Protein AF-A0A8J6B958-F1 (afdb_monomer)

Organism: Eleutherodactylus coqui (NCBI:txid57060)

Foldseek 3Di:
DPCVVPPDDPDDPPCVVVDDPVNVVVVVVVVVVVQVVCVVVQHKDADPPFWIWHKDWDWADPDPPDTDIDIDIDTGGDPVNCVVVVNDDDPPPPPDD

Radius of gyration: 18.39 Å; Cα contacts (8 Å, |Δi|>4): 83; chains: 1; bounding box: 44×27×51 Å

Sequence (97 aa):
MLDFLQDSGRSGFQTLPKLTEDDVCAIWTSVSEFIEQQMSLQKGVQIPGLGTFTLSRQKLDVGNNKFIILQRPVFLLSEKLAQVHGLKFNKVFTTGE

Mean predicted aligned error: 9.88 Å

pLDDT: mean 81.89, std 18.85, range [35.75, 98.25]

Solvent-accessible surface area (backbone atoms only — not comparable to full-atom values): 6295 Å² total; per-residue (Å²): 144,77,75,84,77,77,84,75,68,102,69,87,66,89,59,63,86,72,57,48,73,66,52,54,50,52,52,51,50,54,52,49,53,48,48,52,55,37,46,74,70,76,37,64,45,75,45,89,81,54,28,32,43,35,72,48,76,45,80,42,78,74,57,94,93,40,71,47,78,47,74,43,83,44,76,47,72,28,66,68,47,29,62,78,69,71,51,89,72,84,82,76,78,73,80,74,135

Secondary structure (DSSP, 8-state):
--GGGSSS-SSS-TTGGG--HHHHHHHHHHHHHHHHHHHHTT--EEETTTEEEEEEEEEEE-STT-EEEEEEEEEEE-HHHHHHTT-----------

Nearest PDB structures (foldseek):
  8snb-assembly1_1M  TM=7.137E-01  e=3.532E-07  Strongylocentrotus purpuratus
  4qju-assembly1_B  TM=7.100E-01  e=1.964E-03  Staphylococcus aureus subsp. aureus Mu50
  6n2l-assembly1_A-2  TM=7.500E-01  e=1.409E-02  Burkholderia ambifaria MC40-6
  5fbm-assembly1_B  TM=7.389E-01  e=1.803E-02  Streptococcus mutans UA159
  5j0n-assembly1_L  TM=6.666E-01  e=1.172E-02  Escherichia coli

InterPro domains:
  IPR010992 Integration host factor (IHF)-like DNA-binding domain superfamily [SSF47729] (16-65)
  IPR026295 Coiled-coil domain-containing protein 81 [PTHR14362] (1-97)
  IPR028034 CCDC81, HU domain 1 [PF14908] (5-88)

Structure (mmCIF, N/CA/C/O backbone):
data_AF-A0A8J6B958-F1
#
_entry.id   AF-A0A8J6B958-F1
#
loop_
_atom_site.group_PDB
_atom_site.id
_atom_site.type_symbol
_atom_site.label_atom_id
_atom_site.label_alt_id
_atom_site.label_comp_id
_atom_site.label_asym_id
_atom_site.label_entity_id
_atom_site.label_seq_id
_atom_site.pdbx_PDB_ins_code
_atom_site.Cartn_x
_atom_site.Cartn_y
_atom_site.Cartn_z
_atom_site.occupancy
_atom_site.B_iso_or_equiv
_atom_site.auth_seq_id
_atom_site.auth_comp_id
_atom_site.auth_asym_id
_atom_site.auth_atom_id
_atom_site.pdbx_PDB_model_num
ATOM 1 N N . MET A 1 1 ? 0.426 -8.933 -26.876 1.00 39.28 1 MET A N 1
ATOM 2 C CA . MET A 1 1 ? 0.285 -9.043 -25.398 1.00 39.28 1 MET A CA 1
ATOM 3 C C . MET A 1 1 ? 1.492 -8.404 -24.704 1.00 39.28 1 MET A C 1
ATOM 5 O O . MET A 1 1 ? 2.047 -8.979 -23.787 1.00 39.28 1 MET A O 1
ATOM 9 N N . LEU A 1 2 ? 1.895 -7.207 -25.142 1.00 36.97 2 LEU A N 1
ATOM 10 C CA . LEU A 1 2 ? 2.770 -6.265 -24.420 1.00 36.97 2 LEU A CA 1
ATOM 11 C C . LEU A 1 2 ? 2.451 -4.832 -24.907 1.00 36.97 2 LEU A C 1
ATOM 13 O O . LEU A 1 2 ? 3.315 -3.971 -24.993 1.00 36.97 2 LEU A O 1
ATOM 17 N N . ASP A 1 3 ? 1.187 -4.572 -25.251 1.00 38.00 3 ASP A N 1
ATOM 18 C CA . ASP A 1 3 ? 0.767 -3.331 -25.923 1.00 38.00 3 ASP A CA 1
ATOM 19 C C . ASP A 1 3 ? 0.321 -2.238 -24.929 1.00 38.00 3 ASP A C 1
ATOM 21 O O . ASP A 1 3 ? -0.060 -1.138 -25.318 1.00 38.00 3 ASP A O 1
ATOM 25 N N . PHE A 1 4 ? 0.398 -2.511 -23.620 1.00 44.81 4 PHE A N 1
ATOM 26 C CA . PHE A 1 4 ? -0.043 -1.593 -22.560 1.00 44.81 4 PHE A CA 1
ATOM 27 C C . PHE A 1 4 ? 0.950 -0.468 -22.237 1.00 44.81 4 PHE A C 1
ATOM 29 O O . PHE A 1 4 ? 0.593 0.470 -21.529 1.00 44.81 4 PHE A O 1
ATOM 36 N N . LEU A 1 5 ? 2.182 -0.530 -22.750 1.00 48.62 5 LEU A N 1
ATOM 37 C CA . LEU A 1 5 ? 3.211 0.481 -22.480 1.00 48.62 5 LEU A CA 1
ATOM 38 C C . LEU A 1 5 ? 3.253 1.611 -23.519 1.00 48.62 5 LEU A C 1
ATOM 40 O O . LEU A 1 5 ? 4.064 2.525 -23.386 1.00 48.62 5 LEU A O 1
ATOM 44 N N . GLN A 1 6 ? 2.418 1.565 -24.562 1.00 41.97 6 GLN A N 1
ATOM 45 C CA . GLN A 1 6 ? 2.657 2.391 -25.746 1.00 41.97 6 GLN A CA 1
ATOM 46 C C . GLN A 1 6 ? 2.028 3.794 -25.714 1.00 41.97 6 GLN A C 1
ATOM 48 O O . GLN A 1 6 ? 2.437 4.620 -26.527 1.00 41.97 6 GLN A O 1
ATOM 53 N N . ASP A 1 7 ? 1.120 4.122 -24.783 1.00 40.97 7 ASP A N 1
ATOM 54 C CA . ASP A 1 7 ? 0.357 5.381 -24.903 1.00 40.97 7 ASP A CA 1
ATOM 55 C C . ASP A 1 7 ? 0.252 6.248 -23.640 1.00 40.97 7 ASP A C 1
ATOM 57 O O . ASP A 1 7 ? -0.774 6.848 -23.331 1.00 40.97 7 ASP A O 1
ATOM 61 N N . SER A 1 8 ? 1.336 6.361 -22.874 1.00 46.94 8 SER A N 1
ATOM 62 C CA . SER A 1 8 ? 1.421 7.372 -21.811 1.00 46.94 8 SER A CA 1
ATOM 63 C C . SER A 1 8 ? 2.829 7.937 -21.688 1.00 46.94 8 SER A C 1
ATOM 65 O O . SER A 1 8 ? 3.602 7.551 -20.820 1.00 46.94 8 SER A O 1
ATOM 67 N N . GLY A 1 9 ? 3.136 8.895 -22.565 1.00 43.56 9 GLY A N 1
ATOM 68 C CA . GLY A 1 9 ? 4.287 9.783 -22.425 1.00 43.56 9 GLY A CA 1
ATOM 69 C C . GLY A 1 9 ? 5.598 9.182 -22.923 1.00 43.56 9 GLY A C 1
ATOM 70 O O . GLY A 1 9 ? 6.251 8.389 -22.253 1.00 43.56 9 GLY A O 1
ATOM 71 N N . ARG A 1 10 ? 6.050 9.645 -24.090 1.00 48.38 10 ARG A N 1
ATOM 72 C CA . ARG A 1 10 ? 7.436 9.500 -24.554 1.00 48.38 10 ARG A CA 1
ATOM 73 C C . ARG A 1 10 ? 8.394 10.328 -23.674 1.00 48.38 10 ARG A C 1
ATOM 75 O O . ARG A 1 10 ? 8.984 11.286 -24.152 1.00 48.38 10 ARG A O 1
ATOM 82 N N . SER A 1 11 ? 8.512 9.990 -22.393 1.00 56.91 11 SER A N 1
ATOM 83 C CA . SER A 1 11 ? 9.589 10.347 -21.456 1.00 56.91 11 SER A CA 1
ATOM 84 C C . SER A 1 11 ? 9.159 9.932 -20.045 1.00 56.91 11 SER A C 1
ATOM 86 O O . SER A 1 11 ? 8.100 10.331 -19.574 1.00 56.91 11 SER A O 1
ATOM 88 N N . GLY A 1 12 ? 9.966 9.151 -19.325 1.00 57.59 12 GLY A N 1
ATOM 89 C CA . GLY A 1 12 ? 9.702 8.990 -17.893 1.00 57.59 12 GLY A CA 1
ATOM 90 C C . GLY A 1 12 ? 10.630 8.044 -17.162 1.00 57.59 12 GLY A C 1
ATOM 91 O O . GLY A 1 12 ? 11.287 8.450 -16.211 1.00 57.59 12 GLY A O 1
ATOM 92 N N . PHE A 1 13 ? 10.732 6.795 -17.612 1.00 60.44 13 PHE A N 1
ATOM 93 C CA . PHE A 1 13 ? 11.371 5.766 -16.794 1.00 60.44 13 PHE A CA 1
ATOM 94 C C . PHE A 1 13 ? 12.400 4.971 -17.592 1.00 60.44 13 PHE A C 1
ATOM 96 O O . PHE A 1 13 ? 12.150 3.863 -18.055 1.00 60.44 13 PHE A O 1
ATOM 103 N N . GLN A 1 14 ? 13.592 5.553 -17.742 1.00 70.06 14 GLN A N 1
ATOM 104 C CA . GLN A 1 14 ? 14.731 4.927 -18.432 1.00 70.06 14 GLN A CA 1
ATOM 105 C C . GLN A 1 14 ? 15.226 3.638 -17.753 1.00 70.06 14 GLN A C 1
ATOM 107 O O . GLN A 1 14 ? 16.000 2.883 -18.341 1.00 70.06 14 GLN A O 1
ATOM 112 N N . THR A 1 15 ? 14.812 3.402 -16.508 1.00 73.44 15 THR A N 1
ATOM 113 C CA . THR A 1 15 ? 15.187 2.235 -15.709 1.00 73.44 15 THR A CA 1
ATOM 114 C C . THR A 1 15 ? 14.278 1.033 -15.949 1.00 73.44 15 THR A C 1
ATOM 116 O O . THR A 1 15 ? 14.772 -0.083 -15.859 1.00 73.44 15 THR A O 1
ATOM 119 N N . LEU A 1 16 ? 13.004 1.225 -16.326 1.00 73.25 16 LEU A N 1
ATOM 120 C CA . LEU A 1 16 ? 12.049 0.120 -16.517 1.00 73.25 16 LEU A CA 1
ATOM 121 C C . LEU A 1 16 ? 12.503 -0.930 -17.546 1.00 73.25 16 LEU A C 1
ATOM 123 O O . LEU A 1 16 ? 12.389 -2.112 -17.241 1.00 73.25 16 LEU A O 1
ATOM 127 N N . PRO A 1 17 ? 13.067 -0.565 -18.719 1.00 78.31 17 PRO A N 1
ATOM 128 C CA . PRO A 1 17 ? 13.509 -1.556 -19.703 1.00 78.31 17 PRO A CA 1
ATOM 129 C C 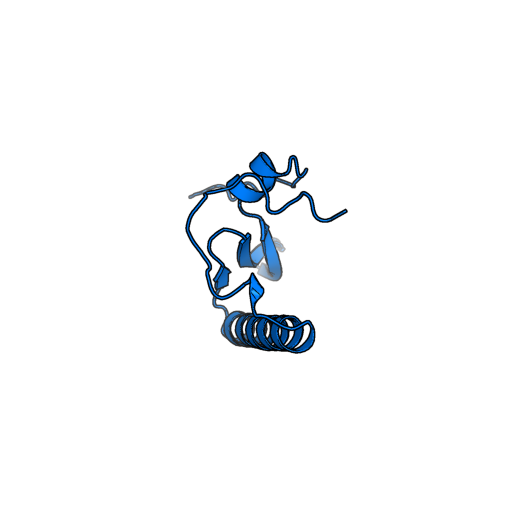. PRO A 1 17 ? 14.706 -2.400 -19.247 1.00 78.31 17 PRO A C 1
ATOM 131 O O . PRO A 1 17 ? 15.066 -3.353 -19.929 1.00 78.31 17 PRO A O 1
ATOM 134 N N . LYS A 1 18 ? 15.373 -2.011 -18.152 1.00 86.31 18 LYS A N 1
ATOM 135 C CA . LYS A 1 18 ? 16.567 -2.681 -17.622 1.00 86.31 18 LYS A CA 1
ATOM 136 C C . LYS A 1 18 ? 16.256 -3.610 -16.451 1.00 86.31 18 LYS A C 1
ATOM 138 O O . LYS A 1 18 ? 17.172 -4.272 -15.979 1.00 86.31 18 LYS A O 1
ATOM 143 N N . LEU A 1 19 ? 15.015 -3.617 -15.964 1.00 89.69 19 LEU A N 1
ATOM 144 C CA . LEU A 1 19 ? 14.622 -4.449 -14.835 1.00 89.69 19 LEU A CA 1
ATOM 145 C C . LEU A 1 19 ? 14.429 -5.890 -15.293 1.00 89.69 19 LEU A C 1
ATOM 147 O O . LEU A 1 19 ? 13.748 -6.159 -16.284 1.00 89.69 19 LEU A O 1
ATOM 151 N N . THR A 1 20 ? 15.022 -6.806 -14.543 1.00 92.44 20 THR A N 1
ATOM 152 C CA . THR A 1 20 ? 14.733 -8.234 -14.640 1.00 92.44 20 THR A CA 1
ATOM 153 C C . THR A 1 20 ? 13.433 -8.566 -13.903 1.00 92.44 20 THR A C 1
ATOM 155 O O . THR A 1 20 ? 12.895 -7.750 -13.151 1.00 92.44 20 THR A O 1
ATOM 158 N N . GLU A 1 21 ? 12.910 -9.774 -14.111 1.00 91.12 21 GLU A N 1
ATOM 159 C CA . GLU A 1 21 ? 11.746 -10.263 -13.361 1.00 91.12 21 GLU A CA 1
ATOM 160 C C . GLU A 1 21 ? 12.018 -10.307 -11.849 1.00 91.12 21 GLU A C 1
ATOM 162 O O . GLU A 1 21 ? 11.163 -9.900 -11.059 1.00 91.12 21 GLU A O 1
ATOM 167 N N . ASP A 1 22 ? 13.233 -10.698 -11.457 1.00 94.69 22 ASP A N 1
ATOM 168 C CA . ASP A 1 22 ? 13.673 -10.715 -10.060 1.00 94.69 22 ASP A CA 1
ATOM 169 C C . ASP A 1 22 ? 13.688 -9.304 -9.460 1.00 94.69 22 ASP A C 1
ATOM 171 O O . ASP A 1 22 ? 13.222 -9.108 -8.336 1.00 94.69 22 ASP A O 1
ATOM 175 N N . ASP A 1 23 ? 14.145 -8.300 -10.218 1.00 93.50 23 ASP A N 1
ATOM 176 C CA . ASP A 1 23 ? 14.124 -6.905 -9.765 1.00 93.50 23 ASP A CA 1
ATOM 177 C C . ASP A 1 23 ? 12.690 -6.414 -9.540 1.00 93.50 23 ASP A C 1
ATOM 179 O O . ASP A 1 23 ? 12.399 -5.749 -8.545 1.00 93.50 23 ASP A O 1
ATOM 183 N N . VAL A 1 24 ? 11.770 -6.750 -10.451 1.00 91.69 24 VAL A N 1
ATOM 184 C CA . VAL A 1 24 ? 10.351 -6.387 -10.322 1.00 91.69 24 VAL A CA 1
ATOM 185 C C . VAL A 1 24 ? 9.739 -7.045 -9.087 1.00 91.69 24 VAL A C 1
ATOM 187 O O . VAL A 1 24 ? 9.038 -6.371 -8.327 1.00 91.69 24 VAL A O 1
ATOM 190 N N . CYS A 1 25 ? 10.025 -8.328 -8.859 1.00 94.44 25 CYS A N 1
ATOM 191 C CA . CYS A 1 25 ? 9.583 -9.040 -7.664 1.00 94.44 25 CYS A CA 1
ATOM 192 C C . CYS A 1 25 ? 10.130 -8.378 -6.399 1.00 94.44 25 CYS A C 1
ATOM 194 O O . CYS A 1 25 ? 9.351 -8.040 -5.513 1.00 94.44 25 CYS A O 1
ATOM 196 N N . ALA A 1 26 ? 11.437 -8.113 -6.343 1.00 96.19 26 ALA A N 1
ATOM 197 C CA . ALA A 1 26 ? 12.087 -7.497 -5.190 1.00 96.19 26 ALA A CA 1
ATOM 198 C C . ALA A 1 26 ? 11.500 -6.117 -4.859 1.00 96.19 26 ALA A C 1
ATOM 200 O O . ALA A 1 26 ? 11.205 -5.833 -3.697 1.00 96.19 26 ALA A O 1
ATOM 201 N N . ILE A 1 27 ? 11.257 -5.278 -5.873 1.00 94.50 27 ILE A N 1
ATOM 202 C CA . ILE A 1 27 ? 10.616 -3.969 -5.694 1.00 94.50 27 ILE A CA 1
ATOM 203 C C . ILE A 1 27 ? 9.229 -4.138 -5.068 1.00 94.50 27 ILE A C 1
ATOM 205 O O . ILE A 1 27 ? 8.919 -3.472 -4.079 1.00 94.50 27 ILE A O 1
ATOM 209 N N . TRP A 1 28 ? 8.389 -5.021 -5.613 1.00 95.06 28 TRP A N 1
ATOM 210 C CA . TRP A 1 28 ? 7.033 -5.213 -5.096 1.00 95.06 28 TRP A CA 1
ATOM 211 C C . TRP A 1 28 ? 7.000 -5.881 -3.723 1.00 95.06 28 TRP A C 1
ATOM 213 O O . TRP A 1 28 ? 6.147 -5.514 -2.913 1.00 95.06 28 TRP A O 1
ATOM 223 N N . THR A 1 29 ? 7.950 -6.766 -3.416 1.00 97.81 29 THR A N 1
ATOM 224 C CA . THR A 1 29 ? 8.163 -7.288 -2.063 1.00 97.81 29 THR A CA 1
ATOM 225 C C . THR A 1 29 ? 8.419 -6.138 -1.093 1.00 97.81 29 THR A C 1
ATOM 227 O O . THR A 1 29 ? 7.632 -5.950 -0.167 1.00 97.81 29 THR A O 1
ATOM 230 N N . SER A 1 30 ? 9.412 -5.283 -1.356 1.00 97.38 30 SER A N 1
ATOM 231 C CA . SER A 1 30 ? 9.716 -4.140 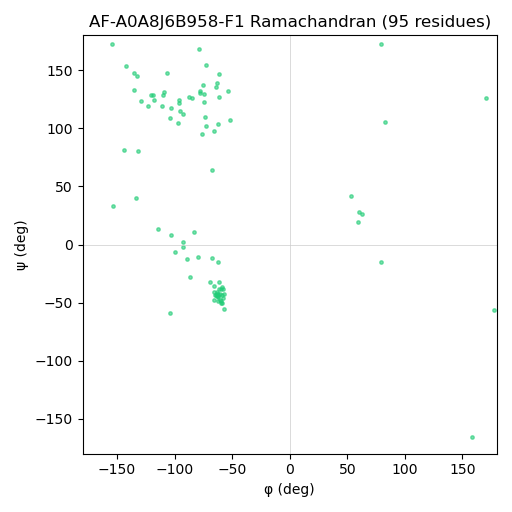-0.483 1.00 97.38 30 SER A CA 1
ATOM 232 C C . SER A 1 30 ? 8.558 -3.143 -0.364 1.00 97.38 30 SER A C 1
ATOM 234 O O . SER A 1 30 ? 8.300 -2.611 0.716 1.00 97.38 30 SER A O 1
ATOM 236 N N . VAL A 1 31 ? 7.823 -2.887 -1.452 1.00 96.50 31 VAL A N 1
ATOM 237 C CA . VAL A 1 31 ? 6.630 -2.023 -1.418 1.00 96.50 31 VAL A CA 1
ATOM 238 C C . VAL A 1 31 ? 5.543 -2.630 -0.530 1.00 96.50 31 VAL A C 1
ATOM 240 O O . VAL A 1 31 ? 4.935 -1.908 0.260 1.00 96.50 31 VAL A O 1
ATOM 243 N N . SER A 1 32 ? 5.296 -3.938 -0.631 1.00 96.94 32 SER A N 1
ATOM 244 C CA . SER A 1 32 ? 4.288 -4.620 0.187 1.00 96.94 32 SER A CA 1
ATOM 245 C C . SER A 1 32 ? 4.637 -4.609 1.677 1.00 96.94 32 SER A C 1
ATOM 247 O O . SER A 1 32 ? 3.783 -4.251 2.489 1.00 96.94 32 SER A O 1
ATOM 249 N N . GLU A 1 33 ? 5.899 -4.869 2.026 1.00 98.25 33 GLU A N 1
ATOM 250 C CA . GLU A 1 33 ? 6.410 -4.792 3.400 1.00 98.25 33 GLU A CA 1
ATOM 251 C C . GLU A 1 33 ? 6.264 -3.375 3.970 1.00 98.25 33 GLU A C 1
ATOM 253 O O . GLU A 1 33 ? 5.817 -3.185 5.103 1.00 98.25 33 GLU A O 1
ATOM 258 N N . PHE A 1 34 ? 6.573 -2.353 3.166 1.00 97.94 34 PHE A N 1
ATOM 259 C CA . PHE A 1 34 ? 6.389 -0.962 3.568 1.00 97.94 34 PHE A CA 1
ATOM 260 C C . PHE A 1 34 ? 4.916 -0.631 3.844 1.00 97.94 34 PHE A C 1
ATOM 262 O O . PHE A 1 34 ? 4.606 0.004 4.856 1.00 97.94 34 PHE A O 1
ATOM 269 N N . ILE A 1 35 ? 3.997 -1.064 2.973 1.00 97.38 35 ILE A N 1
ATOM 270 C CA . ILE A 1 35 ? 2.554 -0.868 3.176 1.00 97.38 35 ILE A CA 1
ATOM 271 C C . ILE A 1 35 ? 2.114 -1.531 4.480 1.00 97.38 35 ILE A C 1
ATOM 273 O O . ILE A 1 35 ? 1.442 -0.889 5.288 1.00 97.38 35 ILE A O 1
ATOM 277 N N . GLU A 1 36 ? 2.503 -2.785 4.705 1.00 96.62 36 GLU A N 1
ATOM 278 C CA . GLU A 1 36 ? 2.167 -3.531 5.917 1.00 96.62 36 GLU A CA 1
ATOM 279 C C . GLU A 1 36 ? 2.671 -2.819 7.178 1.00 96.62 36 GLU A C 1
ATOM 281 O O . GLU A 1 36 ? 1.910 -2.618 8.133 1.00 96.62 36 GLU A O 1
ATOM 286 N N . GLN A 1 37 ? 3.922 -2.355 7.167 1.00 97.75 37 GLN A N 1
ATOM 287 C CA . GLN A 1 37 ? 4.520 -1.639 8.288 1.00 97.75 37 GLN A CA 1
ATOM 288 C C . GLN A 1 37 ? 3.776 -0.331 8.590 1.00 97.75 37 GLN A C 1
ATOM 290 O O . GLN A 1 37 ? 3.429 -0.067 9.744 1.00 97.75 37 GLN A O 1
ATOM 295 N N . GLN A 1 38 ? 3.499 0.495 7.576 1.00 97.50 38 GLN A N 1
ATOM 296 C CA . GLN A 1 38 ? 2.789 1.763 7.779 1.00 97.50 38 GLN A CA 1
ATOM 297 C C . GLN A 1 38 ? 1.348 1.543 8.250 1.00 97.50 38 GLN A C 1
ATOM 299 O O . GLN A 1 38 ? 0.888 2.211 9.180 1.00 97.50 38 GLN A O 1
ATOM 304 N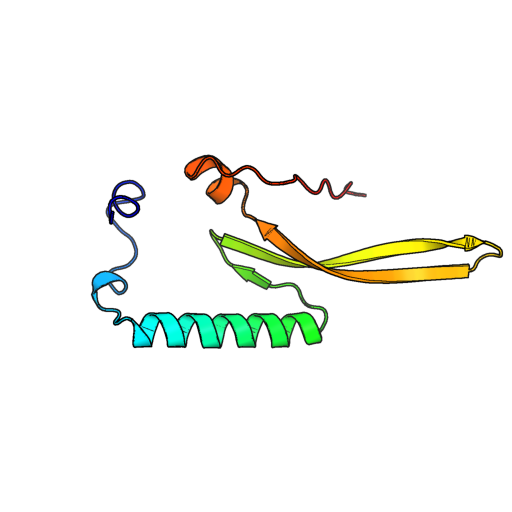 N . MET A 1 39 ? 0.654 0.562 7.680 1.00 95.19 39 MET A N 1
ATOM 305 C CA . MET A 1 39 ? -0.719 0.222 8.054 1.00 95.19 39 MET A CA 1
ATOM 306 C C . MET A 1 39 ? -0.808 -0.311 9.488 1.00 95.19 39 MET A C 1
ATOM 308 O O . MET A 1 39 ? -1.745 0.0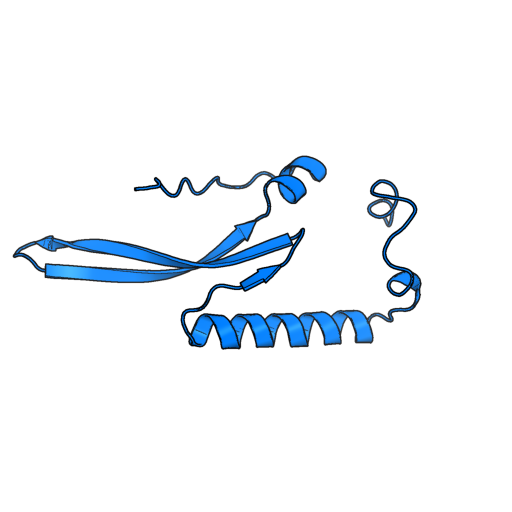34 10.213 1.00 95.19 39 MET A O 1
ATOM 312 N N . SER A 1 40 ? 0.196 -1.068 9.939 1.00 94.62 40 SER A N 1
ATOM 313 C CA . SER A 1 40 ? 0.325 -1.509 11.337 1.00 94.62 40 SER A CA 1
ATOM 314 C C . SER A 1 40 ? 0.459 -0.327 12.304 1.00 94.62 40 SER A C 1
ATOM 316 O O . SER A 1 40 ? -0.073 -0.360 13.413 1.00 94.62 40 SER A O 1
ATOM 318 N N . LEU A 1 41 ? 1.084 0.765 11.854 1.00 95.62 41 LEU A N 1
ATOM 319 C CA . LEU A 1 41 ? 1.191 2.036 12.579 1.00 95.62 41 LEU A CA 1
ATOM 320 C C . LEU A 1 41 ? -0.035 2.946 12.415 1.00 95.62 4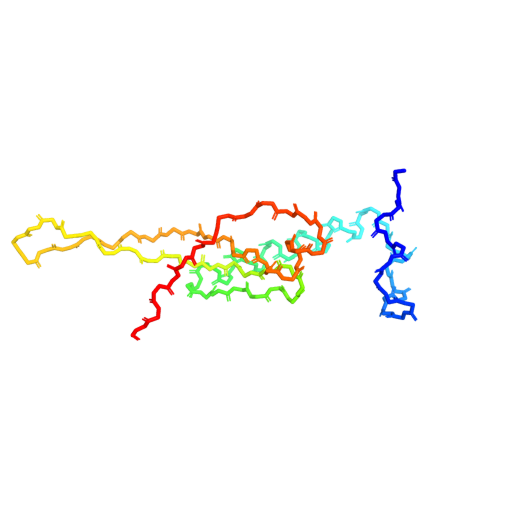1 LEU A C 1
ATOM 322 O O . LEU A 1 41 ? 0.019 4.111 12.807 1.00 95.62 41 LEU A O 1
ATOM 326 N N . GLN A 1 42 ? -1.137 2.441 11.850 1.00 93.44 42 GLN A N 1
ATOM 327 C CA . GLN A 1 42 ? -2.360 3.207 11.586 1.00 93.44 42 GLN A CA 1
ATOM 328 C C . GLN A 1 42 ? -2.154 4.366 10.595 1.00 93.44 42 GLN A C 1
ATOM 330 O O . GLN A 1 42 ? -2.888 5.355 10.634 1.00 93.44 42 GLN A O 1
ATOM 335 N N . LYS A 1 43 ? -1.163 4.260 9.703 1.00 95.25 43 LYS A N 1
ATOM 336 C CA . LYS A 1 43 ? -0.866 5.255 8.669 1.00 95.25 43 LYS A CA 1
ATOM 337 C C . LYS A 1 43 ? -1.227 4.703 7.297 1.00 95.25 43 LYS A C 1
ATOM 339 O O . LYS A 1 43 ? -0.841 3.595 6.942 1.00 95.25 43 LYS A O 1
ATOM 344 N N . GLY A 1 44 ? -1.961 5.497 6.524 1.00 95.06 44 GLY A N 1
ATOM 345 C CA . GLY A 1 44 ? -2.212 5.184 5.122 1.00 95.06 44 GLY A CA 1
ATOM 346 C C . GLY A 1 44 ? -0.966 5.408 4.262 1.00 95.06 44 GLY A C 1
ATOM 347 O O . GLY A 1 44 ? -0.109 6.228 4.592 1.00 95.06 44 GLY A O 1
ATOM 348 N N . VAL A 1 45 ? -0.895 4.702 3.138 1.00 97.56 45 VAL A N 1
ATOM 349 C CA . VAL A 1 45 ? 0.173 4.811 2.142 1.00 97.56 45 VAL A CA 1
ATOM 350 C C . VAL A 1 45 ? -0.433 5.156 0.795 1.00 97.56 45 VAL A C 1
ATOM 352 O O . VAL A 1 45 ? -1.228 4.393 0.249 1.00 97.56 45 VAL A O 1
ATOM 355 N N . GLN A 1 46 ? -0.038 6.299 0.243 1.00 96.31 46 GLN A N 1
ATOM 356 C CA . GLN A 1 46 ? -0.402 6.700 -1.110 1.00 96.31 46 GLN A CA 1
ATOM 357 C C . GLN A 1 46 ? 0.723 6.328 -2.076 1.00 96.31 46 GLN A C 1
ATOM 359 O O . GLN A 1 46 ? 1.858 6.766 -1.905 1.00 96.31 46 GLN A O 1
ATOM 364 N N . ILE A 1 47 ? 0.392 5.567 -3.117 1.00 95.06 47 ILE A N 1
ATOM 365 C CA . ILE A 1 47 ? 1.278 5.273 -4.241 1.00 95.06 47 ILE A CA 1
ATOM 366 C C . ILE A 1 47 ? 0.814 6.120 -5.431 1.00 95.06 47 ILE A C 1
ATOM 368 O O . ILE A 1 47 ? -0.256 5.852 -5.996 1.00 95.06 47 ILE A O 1
ATOM 372 N N . PRO A 1 48 ? 1.579 7.157 -5.820 1.00 90.69 48 PRO A N 1
ATOM 373 C CA . PRO A 1 48 ? 1.221 8.031 -6.929 1.00 90.69 48 PRO A CA 1
ATOM 374 C C . PRO A 1 48 ? 0.935 7.246 -8.210 1.00 90.69 48 PRO A C 1
ATOM 376 O O . PRO A 1 48 ? 1.687 6.357 -8.595 1.00 90.69 48 PRO A O 1
ATOM 379 N N . GLY A 1 49 ? -0.176 7.572 -8.868 1.00 89.44 49 GLY A N 1
ATOM 380 C CA . GLY A 1 49 ? -0.607 6.901 -10.097 1.00 89.44 49 GLY A CA 1
ATOM 381 C C . GLY A 1 49 ? -1.286 5.541 -9.899 1.00 89.44 49 GLY A C 1
ATOM 382 O O . GLY A 1 49 ? -1.971 5.106 -10.817 1.00 89.44 49 GLY A O 1
ATOM 383 N N . LEU A 1 50 ? -1.179 4.910 -8.723 1.00 92.19 50 LEU A N 1
ATOM 384 C CA . LEU A 1 50 ? -1.817 3.623 -8.430 1.00 92.19 50 LEU A CA 1
ATOM 385 C C . LEU A 1 50 ? -3.051 3.775 -7.533 1.00 92.19 50 LEU A C 1
ATOM 387 O O . LEU A 1 50 ? -4.159 3.406 -7.922 1.00 92.19 50 LEU A O 1
ATOM 391 N N . GLY A 1 51 ? -2.882 4.341 -6.340 1.00 93.44 51 GLY A N 1
ATOM 392 C CA . GLY A 1 51 ? -3.954 4.433 -5.351 1.00 93.44 51 GLY A CA 1
ATOM 393 C C . GLY A 1 51 ? -3.444 4.615 -3.926 1.00 93.44 51 GLY A C 1
ATOM 394 O O . GLY A 1 51 ? -2.273 4.919 -3.708 1.00 93.44 51 GLY A O 1
ATOM 395 N N . THR A 1 52 ? -4.331 4.416 -2.957 1.00 95.94 52 THR A N 1
ATOM 396 C CA . THR A 1 52 ? -4.050 4.614 -1.532 1.00 95.94 52 THR A CA 1
ATOM 397 C C . THR A 1 52 ? -4.466 3.393 -0.723 1.00 95.94 52 THR A C 1
ATOM 399 O O . THR A 1 52 ? -5.634 3.011 -0.724 1.00 95.94 52 THR A O 1
ATOM 402 N N . PHE A 1 53 ? -3.533 2.812 0.020 1.00 96.12 53 PHE A N 1
ATOM 403 C CA . PHE A 1 53 ? -3.815 1.839 1.071 1.00 96.12 53 PHE A CA 1
ATOM 404 C C . PHE A 1 53 ? -4.135 2.595 2.357 1.00 96.12 53 PHE A C 1
ATOM 406 O O . PHE A 1 53 ? -3.374 3.466 2.772 1.00 96.12 53 PHE A O 1
ATOM 413 N N . THR A 1 54 ? -5.276 2.321 2.978 1.00 95.88 54 THR A N 1
ATOM 414 C CA . THR A 1 54 ? -5.678 2.993 4.219 1.00 95.88 54 THR A CA 1
ATOM 415 C C . THR A 1 54 ? -6.628 2.126 5.034 1.00 95.88 54 THR A C 1
ATOM 417 O O . THR A 1 54 ? -7.065 1.064 4.596 1.00 95.88 54 THR A O 1
ATOM 420 N N . LEU A 1 55 ? -6.949 2.562 6.245 1.00 92.75 55 LEU A N 1
ATOM 421 C CA . LEU A 1 55 ? -7.878 1.888 7.139 1.00 92.75 55 LEU A CA 1
ATOM 422 C C . LEU A 1 55 ? -9.208 2.635 7.128 1.00 92.75 55 LEU A C 1
ATOM 424 O O . LEU A 1 55 ? -9.297 3.787 7.546 1.00 92.75 55 LEU A O 1
ATOM 428 N N . SER A 1 56 ? -10.261 1.962 6.679 1.00 91.12 56 SER A N 1
ATOM 429 C CA . SER A 1 56 ? -11.626 2.449 6.871 1.00 91.12 56 SER A CA 1
ATOM 430 C C . SER A 1 56 ? -12.046 2.226 8.324 1.00 91.12 56 SER A C 1
ATOM 432 O O . SER A 1 56 ? -11.774 1.165 8.891 1.00 91.12 56 SER A O 1
ATOM 434 N N . ARG A 1 57 ? -12.705 3.221 8.928 1.00 89.62 57 ARG A N 1
ATOM 435 C CA . ARG A 1 57 ? -13.281 3.130 10.275 1.00 89.62 57 ARG A CA 1
ATOM 436 C C . ARG A 1 57 ? -14.787 3.306 10.195 1.00 89.62 57 ARG A C 1
ATOM 438 O O . ARG A 1 57 ? -15.271 4.304 9.673 1.00 89.62 57 ARG A O 1
ATOM 445 N N . GLN A 1 58 ? -15.521 2.338 10.723 1.00 87.94 58 GLN A N 1
ATOM 446 C CA . GLN A 1 58 ? -16.974 2.367 10.812 1.00 87.94 58 GLN A CA 1
ATOM 447 C C . GLN A 1 58 ? -17.382 2.258 12.276 1.00 87.94 58 GLN A C 1
ATOM 449 O O . GLN A 1 58 ? -16.932 1.360 12.986 1.00 87.94 58 GLN A O 1
ATOM 454 N N . LYS A 1 59 ? -18.231 3.178 12.732 1.00 88.62 59 LYS A N 1
ATOM 455 C CA . LYS A 1 59 ? -18.802 3.156 14.078 1.00 88.62 59 LYS A CA 1
ATOM 456 C C . LYS A 1 59 ? -20.165 2.472 14.013 1.00 88.62 59 LYS A C 1
ATOM 458 O O . LYS A 1 59 ? -21.076 2.990 13.378 1.00 88.62 59 LYS A O 1
ATOM 463 N N . LEU A 1 60 ? -20.293 1.319 14.656 1.00 88.94 60 LEU A N 1
ATOM 464 C CA . LEU A 1 60 ? -21.563 0.624 14.830 1.00 88.94 60 LEU A CA 1
ATOM 465 C C . LEU A 1 60 ? -22.143 0.973 16.194 1.00 88.94 60 LEU A C 1
ATOM 467 O O . LEU A 1 60 ? -21.497 0.738 17.213 1.00 88.94 60 LEU A O 1
ATOM 471 N N . ASP A 1 61 ? -23.350 1.524 16.209 1.00 89.62 61 ASP A N 1
ATOM 472 C CA . ASP A 1 61 ? -24.108 1.724 17.440 1.00 89.62 61 ASP A CA 1
ATOM 473 C C . ASP A 1 61 ? -24.728 0.390 17.875 1.00 89.62 61 ASP A C 1
ATOM 475 O O . ASP A 1 61 ? -25.332 -0.313 17.064 1.00 89.62 61 ASP A O 1
ATOM 479 N N . VAL A 1 62 ? -24.544 0.020 19.142 1.00 90.25 62 VAL A N 1
ATOM 480 C CA . VAL A 1 62 ? -25.110 -1.209 19.727 1.00 90.25 62 VAL A CA 1
ATOM 481 C C . VAL A 1 62 ? -26.143 -0.904 20.819 1.00 90.25 62 VAL A C 1
ATOM 483 O O . VAL A 1 62 ? -26.542 -1.796 21.568 1.00 90.25 62 VAL A O 1
ATOM 486 N N . GLY A 1 63 ? -26.594 0.350 20.908 1.00 87.62 63 GLY A N 1
ATOM 487 C CA . GLY A 1 63 ? -27.530 0.847 21.906 1.00 87.62 63 GLY A CA 1
ATOM 488 C C . GLY A 1 63 ? -26.873 1.144 23.255 1.00 87.62 63 GLY A C 1
ATOM 489 O O . GLY A 1 63 ? -25.702 0.853 23.502 1.00 87.62 63 GLY A O 1
ATOM 490 N N . ASN A 1 64 ? -27.649 1.744 24.162 1.00 87.88 64 ASN A N 1
ATOM 491 C CA . ASN A 1 64 ? -27.216 2.082 25.524 1.00 87.88 64 ASN A CA 1
ATOM 492 C C . ASN A 1 64 ? -25.907 2.903 25.576 1.00 87.88 64 ASN A C 1
ATOM 494 O O . ASN A 1 64 ? -25.023 2.637 26.392 1.00 87.88 64 ASN A O 1
ATOM 498 N N . ASN A 1 65 ? -25.770 3.878 24.668 1.00 84.81 65 ASN A N 1
ATOM 499 C CA . ASN A 1 65 ? -24.601 4.754 24.540 1.00 84.81 65 ASN A CA 1
ATOM 500 C C . ASN A 1 65 ? -23.268 4.020 24.259 1.00 84.81 65 ASN A C 1
ATOM 502 O O . ASN A 1 65 ? -22.191 4.575 24.489 1.00 84.81 65 ASN A O 1
ATOM 506 N N . LYS A 1 66 ? -23.320 2.772 23.770 1.00 92.38 66 LYS A N 1
ATOM 507 C CA . LYS A 1 66 ? -22.151 1.957 23.415 1.00 92.38 66 LYS A CA 1
ATOM 508 C C . LYS A 1 66 ? -22.001 1.853 21.903 1.00 92.38 66 LYS A C 1
ATOM 510 O O . LYS A 1 66 ? -22.976 1.796 21.162 1.00 92.38 66 LYS A O 1
ATOM 515 N N . PHE A 1 67 ? -20.755 1.769 21.451 1.00 90.06 67 PHE A N 1
ATOM 516 C CA . PHE A 1 67 ? -20.436 1.586 20.042 1.00 90.06 67 PHE A CA 1
ATOM 517 C C . PHE A 1 67 ? -19.237 0.661 19.855 1.00 90.06 67 PHE A C 1
ATOM 519 O O . PHE A 1 67 ? -18.360 0.569 20.713 1.00 90.06 67 PHE A O 1
ATOM 526 N N . ILE A 1 68 ? -19.195 0.007 18.701 1.00 90.69 68 ILE A N 1
ATOM 527 C CA . ILE A 1 68 ? -18.076 -0.809 18.240 1.00 90.69 68 ILE A CA 1
ATOM 528 C C . ILE A 1 68 ? -17.423 -0.075 17.073 1.00 90.69 68 ILE A C 1
ATOM 530 O O . ILE A 1 68 ? -18.102 0.323 16.127 1.00 90.69 68 ILE A O 1
ATOM 534 N N . ILE A 1 69 ? -16.104 0.106 17.126 1.00 89.06 69 ILE A N 1
ATOM 535 C CA . ILE A 1 69 ? -15.341 0.614 15.985 1.00 89.06 69 ILE A CA 1
ATOM 536 C C . ILE A 1 69 ? -14.843 -0.589 15.193 1.00 89.06 69 ILE A C 1
ATOM 538 O O . ILE A 1 69 ? -13.993 -1.345 15.658 1.00 89.06 69 ILE A O 1
ATOM 542 N N . LEU A 1 70 ? -15.372 -0.758 13.988 1.00 89.25 70 LEU A N 1
ATOM 543 C CA . LEU A 1 70 ? -14.830 -1.679 13.006 1.00 89.25 70 LEU A CA 1
ATOM 544 C C . LEU A 1 70 ? -13.759 -0.963 12.200 1.00 89.25 70 LEU A C 1
ATOM 546 O O . LEU A 1 70 ? -14.010 0.094 11.621 1.00 89.25 70 LEU A O 1
ATOM 550 N N . GLN A 1 71 ? -12.581 -1.569 12.130 1.00 88.94 71 GLN A N 1
ATOM 551 C CA . GLN A 1 71 ? -11.491 -1.081 11.308 1.00 88.94 71 GLN A CA 1
ATOM 552 C C . GLN A 1 71 ? -11.119 -2.128 10.267 1.00 88.94 71 GLN A C 1
ATOM 554 O O . GLN A 1 71 ? -10.916 -3.292 10.609 1.00 88.94 71 GLN A O 1
ATOM 559 N N . ARG A 1 72 ? -11.048 -1.726 8.995 1.00 91.06 72 ARG A N 1
ATOM 560 C CA . ARG A 1 72 ? -10.732 -2.639 7.890 1.00 91.06 72 ARG A CA 1
ATOM 561 C C . ARG A 1 72 ? -9.716 -2.016 6.939 1.00 91.06 72 ARG A C 1
ATOM 563 O O . ARG A 1 72 ? -9.917 -0.860 6.552 1.00 91.06 72 ARG A O 1
ATOM 570 N N . PRO A 1 73 ? -8.665 -2.753 6.540 1.00 92.94 73 PRO A N 1
ATOM 571 C CA . PRO A 1 73 ? -7.774 -2.307 5.482 1.00 92.94 73 PRO A CA 1
ATOM 572 C C . PRO A 1 73 ? -8.551 -2.221 4.169 1.00 92.94 73 PRO A C 1
ATOM 574 O O . PRO A 1 73 ? -9.345 -3.101 3.836 1.00 92.94 73 PRO A O 1
ATOM 577 N N . VAL A 1 74 ? -8.342 -1.130 3.445 1.00 93.25 74 VAL A N 1
ATOM 578 C CA . VAL A 1 74 ? -8.947 -0.861 2.146 1.00 93.25 74 VAL A CA 1
ATOM 579 C C . VAL A 1 74 ? -7.887 -0.325 1.196 1.00 93.25 74 VAL A C 1
ATOM 581 O O . VAL A 1 74 ? -6.965 0.387 1.597 1.00 93.25 74 VAL A O 1
ATOM 584 N N . PHE A 1 75 ? -8.044 -0.656 -0.079 1.00 93.38 75 PHE A N 1
ATOM 585 C CA . PHE A 1 75 ? -7.272 -0.065 -1.159 1.00 93.38 75 PHE A CA 1
ATOM 586 C C . PHE A 1 75 ? -8.198 0.803 -2.011 1.00 93.38 75 PHE A C 1
ATOM 588 O O . PHE A 1 75 ? -9.183 0.323 -2.573 1.00 93.38 75 PHE A O 1
ATOM 595 N N . LEU A 1 76 ? -7.891 2.094 -2.070 1.00 92.19 76 LEU A N 1
ATOM 596 C CA . LEU A 1 76 ? -8.605 3.090 -2.853 1.00 92.19 76 LEU A CA 1
ATOM 597 C C . LEU A 1 76 ? -7.865 3.280 -4.177 1.00 92.19 76 LEU A C 1
ATOM 599 O O . LEU A 1 76 ? -6.805 3.905 -4.220 1.00 92.19 76 LEU A O 1
ATOM 603 N N . LEU A 1 77 ? -8.416 2.722 -5.253 1.00 91.94 77 LEU A N 1
ATOM 604 C CA . LEU A 1 77 ? -7.852 2.841 -6.596 1.00 91.94 77 LEU A CA 1
ATOM 605 C C . LEU A 1 77 ? -7.843 4.307 -7.057 1.00 91.94 7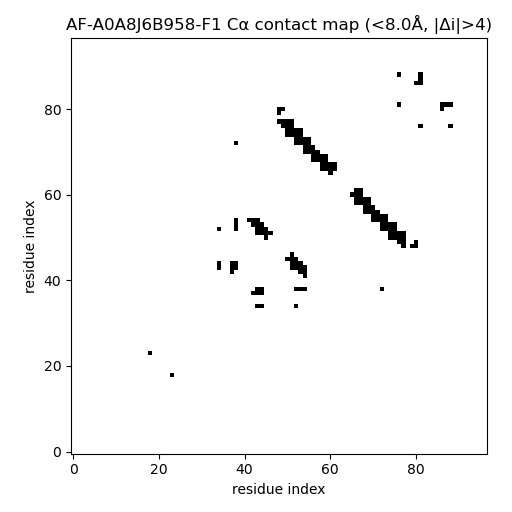7 LEU A C 1
ATOM 607 O O . LEU A 1 77 ? -8.815 5.035 -6.854 1.00 91.94 77 LEU A O 1
ATOM 611 N N . SER A 1 78 ? -6.766 4.734 -7.720 1.00 91.44 78 SER A N 1
ATOM 612 C CA . SER A 1 78 ? -6.720 6.052 -8.356 1.00 91.44 78 SER A CA 1
ATOM 613 C C . SER A 1 78 ? -7.794 6.168 -9.440 1.00 91.44 78 SER A C 1
ATOM 615 O O . SER A 1 78 ? -7.831 5.363 -10.371 1.00 91.44 78 SER A O 1
ATOM 617 N N . GLU A 1 79 ? -8.625 7.214 -9.374 1.00 88.69 79 GLU A N 1
ATOM 618 C CA . GLU A 1 79 ? -9.645 7.462 -10.400 1.00 88.69 79 GLU A CA 1
ATOM 619 C C . GLU A 1 79 ? -9.028 7.617 -11.794 1.00 88.69 79 GLU A C 1
ATOM 621 O O . GLU A 1 79 ? -9.578 7.110 -12.769 1.00 88.69 79 GLU A O 1
ATOM 626 N N . LYS A 1 80 ? -7.860 8.268 -11.887 1.00 89.19 80 LYS A N 1
ATOM 627 C CA . LYS A 1 80 ? -7.139 8.442 -13.153 1.00 89.19 80 LYS A CA 1
ATOM 628 C C . LYS A 1 80 ? -6.765 7.091 -13.755 1.00 89.19 80 LYS A C 1
ATOM 630 O O . LYS A 1 80 ? -7.020 6.865 -14.933 1.00 89.19 80 LYS A O 1
ATOM 635 N N . LEU A 1 81 ? -6.193 6.197 -12.947 1.00 89.50 81 LEU A N 1
ATOM 636 C CA . LEU A 1 81 ? -5.818 4.859 -13.402 1.00 89.50 81 LEU A CA 1
ATOM 637 C C . LEU A 1 81 ? -7.052 4.070 -13.855 1.00 89.50 81 LEU A C 1
ATOM 639 O O . LEU A 1 81 ? -7.033 3.439 -14.910 1.00 89.50 81 LEU A O 1
ATOM 643 N N . ALA A 1 82 ? -8.145 4.157 -13.095 1.00 90.12 82 ALA A N 1
ATOM 644 C CA . ALA A 1 82 ? -9.389 3.492 -13.447 1.00 90.12 82 ALA A CA 1
ATOM 645 C C . ALA A 1 82 ? -9.967 3.994 -14.777 1.00 90.12 82 ALA A C 1
ATOM 647 O O . ALA A 1 82 ? -10.367 3.188 -15.610 1.00 90.12 82 ALA A O 1
ATOM 648 N N . GLN A 1 83 ? -9.980 5.309 -15.002 1.00 89.81 83 GLN A N 1
ATOM 649 C CA . GLN A 1 83 ? -10.494 5.910 -16.234 1.00 89.81 83 GLN A CA 1
ATOM 650 C C . GLN A 1 83 ? -9.643 5.546 -17.451 1.00 89.81 83 GLN A C 1
ATOM 652 O O . GLN A 1 83 ? -10.194 5.116 -18.461 1.00 89.81 83 GLN A O 1
ATOM 657 N N . VAL A 1 84 ? -8.314 5.670 -17.344 1.00 91.75 84 VAL A N 1
ATOM 658 C CA . VAL A 1 84 ? -7.378 5.371 -18.443 1.00 91.75 84 VAL A CA 1
ATOM 659 C C . VAL A 1 84 ? -7.511 3.921 -18.910 1.00 91.75 84 VAL A C 1
ATOM 661 O O . VAL A 1 84 ? -7.446 3.655 -20.105 1.00 91.75 84 VAL A O 1
ATOM 664 N N . HIS A 1 85 ? -7.749 2.989 -17.985 1.00 88.56 85 HIS A N 1
ATOM 665 C CA . HIS A 1 85 ? -7.858 1.562 -18.298 1.00 88.56 85 HIS A CA 1
ATOM 666 C C . HIS A 1 85 ? -9.299 1.029 -18.331 1.00 88.56 85 HIS A C 1
ATOM 6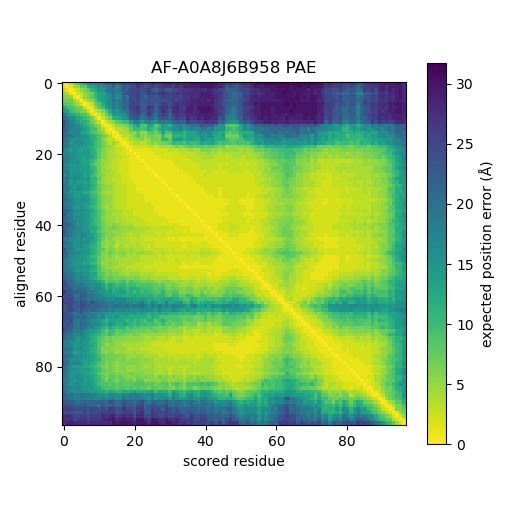68 O O . HIS A 1 85 ? -9.495 -0.182 -18.416 1.00 88.56 85 HIS A O 1
ATOM 674 N N . GLY A 1 86 ? -10.318 1.895 -18.254 1.00 88.44 86 GLY A N 1
ATOM 675 C CA . GLY A 1 86 ? -11.728 1.484 -18.274 1.00 88.44 86 GLY A CA 1
ATOM 676 C C . GLY A 1 86 ? -12.129 0.539 -17.131 1.00 88.44 86 GLY A C 1
ATOM 677 O O . GLY A 1 86 ? -13.038 -0.280 -17.290 1.00 88.44 86 GLY A O 1
ATOM 678 N N . LEU A 1 87 ? -11.450 0.616 -15.983 1.00 88.38 87 LEU A N 1
ATOM 679 C CA . LEU A 1 87 ? -11.702 -0.254 -14.837 1.00 88.38 87 LEU A CA 1
ATOM 680 C C . LEU A 1 87 ? -12.993 0.158 -14.132 1.00 88.38 87 LEU A C 1
ATOM 682 O O . LEU A 1 87 ? -13.181 1.312 -13.740 1.00 88.38 87 LEU A O 1
ATOM 686 N N . LYS A 1 88 ? -13.872 -0.817 -13.900 1.00 81.12 88 LYS A N 1
ATOM 687 C CA . LYS A 1 88 ? -15.011 -0.640 -12.999 1.00 81.12 88 LYS A CA 1
ATOM 688 C C . LYS A 1 88 ? -14.496 -0.670 -11.565 1.00 81.12 88 LYS A C 1
ATOM 690 O O . LYS A 1 88 ? -13.896 -1.657 -11.151 1.00 81.12 88 LYS A O 1
ATOM 695 N N . PHE A 1 89 ? -14.755 0.385 -10.802 1.00 73.31 89 PHE A N 1
ATOM 696 C CA . PHE A 1 89 ? -14.438 0.429 -9.380 1.00 73.31 89 PHE A CA 1
ATOM 697 C C . PHE A 1 89 ? -15.636 0.940 -8.588 1.00 73.31 89 PHE A C 1
ATOM 699 O O . PHE A 1 89 ? -16.396 1.791 -9.053 1.00 73.31 89 PHE A O 1
ATOM 706 N N . ASN A 1 90 ? -15.806 0.408 -7.379 1.00 69.88 90 ASN A N 1
ATOM 707 C CA . ASN A 1 90 ? -16.801 0.919 -6.452 1.00 69.88 90 ASN A CA 1
ATOM 708 C C . ASN A 1 90 ? -16.288 2.253 -5.913 1.00 69.88 90 ASN A C 1
ATOM 710 O O . ASN A 1 90 ? -15.322 2.280 -5.148 1.00 69.88 90 ASN A O 1
ATOM 714 N N . LYS A 1 91 ? -16.919 3.359 -6.316 1.00 64.50 91 LYS A N 1
ATOM 715 C CA . LYS A 1 91 ? -16.683 4.655 -5.679 1.00 64.50 91 LYS A CA 1
ATOM 716 C C . LYS A 1 91 ? -17.121 4.551 -4.224 1.00 64.50 91 LYS A C 1
ATOM 718 O O . LYS A 1 91 ? -18.313 4.540 -3.926 1.00 64.50 91 LYS A O 1
ATOM 723 N N . VAL A 1 92 ? -16.155 4.448 -3.317 1.00 61.12 92 VAL A N 1
ATOM 724 C CA . VAL A 1 92 ? -16.413 4.633 -1.891 1.00 61.12 92 VAL A CA 1
ATOM 725 C C . VAL A 1 92 ? -16.557 6.135 -1.695 1.00 61.12 92 VAL A C 1
ATOM 727 O O . VAL A 1 92 ? -15.567 6.852 -1.590 1.00 61.12 92 VAL A O 1
ATOM 730 N N . PHE A 1 93 ? -17.796 6.621 -1.720 1.00 53.25 93 PHE A N 1
ATOM 731 C CA . PHE A 1 93 ? -18.098 7.979 -1.293 1.00 53.25 93 PHE A CA 1
ATOM 732 C C . PHE A 1 93 ? -17.799 8.059 0.203 1.00 53.25 93 PHE A C 1
ATOM 734 O O . PHE A 1 93 ? -18.599 7.635 1.034 1.00 53.25 93 PHE A O 1
ATOM 741 N N . THR A 1 94 ? -16.623 8.560 0.566 1.00 49.66 94 THR A N 1
ATOM 742 C CA . THR A 1 94 ? -16.437 9.118 1.899 1.00 49.66 94 THR A CA 1
ATOM 743 C C . THR A 1 94 ? -17.197 10.432 1.892 1.00 49.66 94 THR A C 1
ATOM 745 O O . THR A 1 94 ? -16.740 11.394 1.276 1.00 49.66 94 THR A O 1
ATOM 748 N N . THR A 1 95 ? -18.390 10.455 2.488 1.00 39.78 95 THR A N 1
ATOM 749 C CA . THR A 1 95 ? -19.057 11.710 2.841 1.00 39.78 95 THR A CA 1
ATOM 750 C C . THR A 1 95 ? -18.044 12.522 3.640 1.00 39.78 95 THR A C 1
ATOM 752 O O . THR A 1 95 ? -17.671 12.125 4.743 1.00 39.78 95 THR A O 1
ATOM 755 N N . GLY A 1 96 ? -17.507 13.567 3.009 1.00 39.72 96 GLY A N 1
ATOM 756 C CA . GLY A 1 96 ? -16.751 14.596 3.705 1.00 39.72 96 GLY A CA 1
ATOM 757 C C . GLY A 1 96 ? -17.670 15.266 4.719 1.00 39.72 96 GLY A C 1
ATOM 758 O O . GLY A 1 96 ? -18.880 15.317 4.500 1.00 39.72 96 GLY A O 1
ATOM 759 N N . GLU A 1 97 ? -17.069 15.677 5.828 1.00 35.75 97 GLU A N 1
ATOM 760 C CA . GLU A 1 97 ? -17.690 16.368 6.964 1.00 35.75 97 GLU A CA 1
ATOM 761 C C . GLU A 1 97 ? -18.675 17.480 6.572 1.00 35.75 97 GLU A C 1
ATOM 763 O O . GLU A 1 97 ? -18.405 18.207 5.586 1.00 35.75 97 GLU A O 1
#

=== Feature glossary ===
Each block in this record encodes a different view of the same protein. In brief:

Predicted aligned error. PAE(i, j) answers: if I align the predicted and true structures on residue i, how far off (in Å) do I expect residue j to be? A block-diagonal PAE matrix with low values on the blocks and high values off-diagonal is the signature of a multi-domain protein with confidently predicted domains but uncertain inter-domain orientation.

Contact-map, Ramachandran, and PAE plots. Plot images: a contact map (which residues are close in 3D, as an N×N binary image), a Ramachandran scatter (backbone torsion angles, revealing secondary-structure composition at a glance), and — for AlphaFold structures — a PAE heatmap (pairwise prediction confidence).

Backbone torsions (φ/ψ). φ (phi) and ψ (psi) are the two rotatable backbone dihedrals per residue: φ is the C(i-1)–N–Cα–C torsion, ψ is the N–Cα–C–N(i+1) torsion, both in degrees on (−180°, 180°]. α-helical residues cluster near (−60°, −45°); β-strand residues near (−120°, +130°). A Ramachandran plot is simply a sc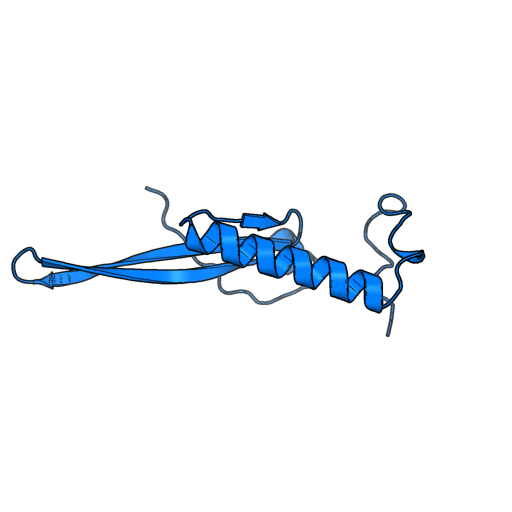atter of (φ, ψ) for every residue.

Foldseek 3Di. A 3Di character summarizes, for each residue, the relative orientation of the Cα frame of its nearest spatial neighbor. Because it encodes fold topology rather than chemistry, 3Di alignments detect remote structural similarity that sequence alignment misses.

Radius of gyration, Cα contacts, bounding box. Three whole-structure scalars: the radius of gyration (RMS distance of Cα from centroid, in Å), the count of Cα–Cα contacts (pairs closer than 8 Å and separated by more than four residues in sequence — i.e. tertiary, not local, contacts), and the bounding-box dimensions. Together they distinguish compact globular folds from extended fibres or disordered chains.

Sequence. Sequence gives the chain of amino acids in standard one-letter code (A=alanine, C=cysteine, …, Y=tyrosine), read N→C. It is the only feature that is directly encoded by the gene; all structural features are derived from the folded form of this sequence.

mmCIF coordinates. Atomic coordinates in PDBx/mmCIF format — the same representation the Protein Data Bank distributes. Each line of the _atom_site loop places one backbone atom in Cartesian space (units: ångströms, origin: arbitrary).

Secondary structure (3-state, P-SEA). Three-state secondary structure (P-SEA) collapses the eight DSSP classes into helix (a), strand (b), and coil (c). P-SEA assigns these from Cα geometry alone — distances and angles — without requiring backbone oxygens, so it works on any Cα trace.

InterPro / GO / CATH / organism. Functional annotations link the protein to curated databases. InterPro entries identify conserved domains and families by matching the sequence against member-database signatures (Pfam, PROSITE, CDD, …). Gene Ontology (GO) terms describe molecular function, biological process, and cellular component in a controlled vocabulary. CATH places the structure in a hierarchical fold classification (Class/Architecture/Topology/Homologous-superfamily). The organism is the source species.

B-facto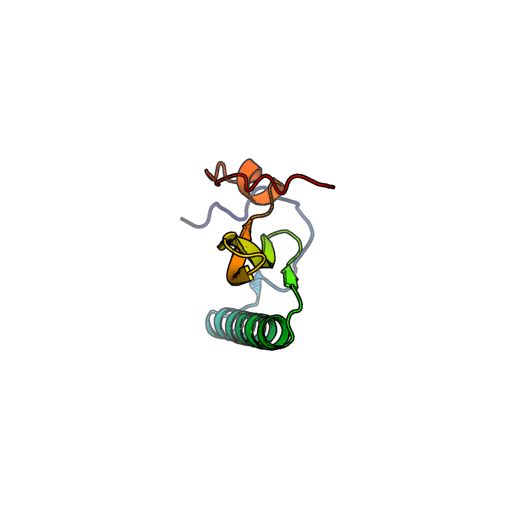r. B-factor (Debye–Waller factor) reflects atomic displacement in the crystal lattice. It is an experimental observable (units Å²), not a prediction; low values mean the atom is pinned down, high values mean it moves or is heterogeneous across the crystal.

Rendered structure images. Structure images are PyMOL renders from six orthogonal camera directions. Cartoon representation draws helices as coils and strands as arrows; sticks shows the backbone as bonds; surface shows the solvent-excluded envelope. Rainbow coloring maps sequence position to hue (blue→red, N→C); chain coloring assigns a distinct color per polypeptide.

Solvent-accessible surface area. Solvent-accessible surface area (SASA) is the area in Å² traced out by the centre of a 1.4 Å probe sphere (a water molecule) rolled over the protein's van der Waals surface (Shrake–Rupley / Lee–Richards construction). Buried residues have near-zero SASA; fully exposed residues can exceed 200 Å². The total SASA scales roughly with the number of surface residues.

Secondary structure (8-state, DSSP). The SS8 string is DSSP's per-residue secondary-structure call. α-helix (H) means an i→i+4 H-bond ladder; β-strand (E) means the residue participates in a β-sheet; 3₁₀ (G) and π (I) are tighter and wider helices; T/S are turns/bends; '-' is loop.

pLDDT. For AlphaFold models, the B-factor field carries pLDDT — the model's own estimate of local accuracy on a 0–100 scale. Regions with pLDDT<50 should be treated as essentially unmodeled; they often correspond to intrinsically disordered segments.

Nearest PDB structures. Nearest PDB neighbors are the top structural matches found by Foldseek when searching this structure against the entire Protein Data Bank. Each hit reports a TM-score (0 to 1; >0.5 almost always implies the same fold) and an E-value. These are *structural* homologs — they may share no detectable sequence similarity.